Protein AF-W7QG62-F1 (afdb_monomer_lite)

Foldseek 3Di:
DDPLVVLLVLLLLQQLVCVVVVHDQDLVSSCVPRPDRRDSVSNVVSVVVCVVPVPVSNVVSCVVVCVVPDDDDDDDPCPVVVVVVVVVVVVVVVVVVVVVVVVVVVVVD

Secondary structure (DSSP, 8-state):
--HHHHHHHHHHHHHHHHHHTT----HHHHHHH-SS---HHHHHHHHHHHHH-HHHHHHHHHHHHHTT----PPPSS-HHHHHHHHHHHHHHHHHHHHHHHHHHHHH--

Sequence (109 aa):
MSNIEQAIQSALNTICELHQQNKNISVASVKNHNPLPLPLPAITRAITAFKENPQSYLDTWQENHQSDTVVEIPPVNNTNKALEQRVSQLEQQVAELQKVLAQLQNKAS

Radius of gyration: 19.35 Å; chains: 1; bounding box: 38×37×56 Å

Structure (mmCIF, N/CA/C/O backbone):
data_AF-W7QG62-F1
#
_entry.id   AF-W7QG62-F1
#
loop_
_atom_site.group_PDB
_atom_site.id
_atom_site.type_symbol
_atom_site.label_atom_id
_atom_site.label_alt_id
_atom_site.label_comp_id
_atom_site.label_asym_id
_atom_site.label_entity_id
_atom_site.label_seq_id
_atom_site.pdbx_PDB_ins_code
_atom_site.Cartn_x
_atom_site.Cartn_y
_atom_site.Cartn_z
_atom_site.occupancy
_atom_site.B_iso_or_equiv
_atom_site.auth_seq_id
_atom_site.auth_comp_id
_atom_site.auth_asym_id
_atom_site.auth_atom_id
_atom_site.pdbx_PDB_model_num
ATOM 1 N N . MET A 1 1 ? 21.115 3.393 0.325 1.00 51.38 1 MET A N 1
ATOM 2 C CA . MET A 1 1 ? 19.824 3.459 -0.391 1.00 51.38 1 MET A CA 1
ATOM 3 C C . MET A 1 1 ? 19.553 4.917 -0.710 1.00 51.38 1 MET A C 1
ATOM 5 O O . MET A 1 1 ? 19.711 5.740 0.185 1.00 51.38 1 MET A O 1
ATOM 9 N N . SER A 1 2 ? 19.250 5.265 -1.960 1.00 67.25 2 SER A N 1
ATOM 10 C CA . SER A 1 2 ? 18.992 6.663 -2.329 1.00 67.25 2 SER A CA 1
ATOM 11 C C . SER A 1 2 ? 17.672 7.142 -1.719 1.00 67.25 2 SER A C 1
ATOM 13 O O . SER A 1 2 ? 16.694 6.396 -1.727 1.00 67.25 2 SER A O 1
ATOM 15 N N . ASN A 1 3 ? 17.597 8.404 -1.277 1.00 72.38 3 ASN A N 1
ATOM 16 C CA . ASN A 1 3 ? 16.351 9.019 -0.777 1.00 72.38 3 AS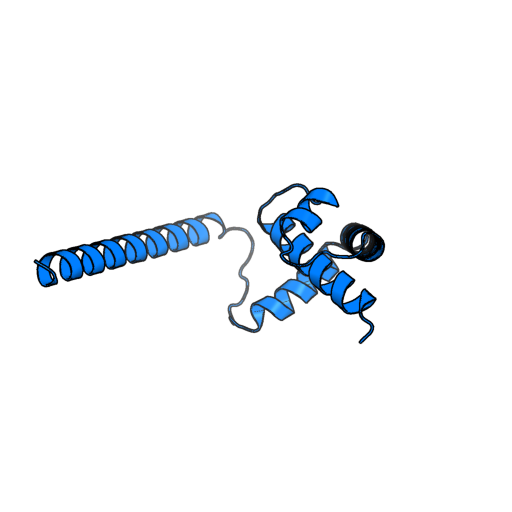N A CA 1
ATOM 17 C C . ASN A 1 3 ? 15.167 8.841 -1.751 1.00 72.38 3 ASN A C 1
ATOM 19 O O . ASN A 1 3 ? 14.018 8.698 -1.342 1.00 72.38 3 ASN A O 1
ATOM 23 N N . ILE A 1 4 ? 15.454 8.815 -3.057 1.00 76.00 4 ILE A N 1
ATOM 24 C CA . ILE A 1 4 ? 14.461 8.597 -4.114 1.00 76.00 4 ILE A CA 1
ATOM 25 C C . ILE A 1 4 ? 13.970 7.142 -4.155 1.00 76.00 4 ILE A C 1
ATOM 27 O O . ILE A 1 4 ? 12.783 6.921 -4.363 1.00 76.00 4 ILE A O 1
ATOM 31 N N . GLU A 1 5 ? 14.838 6.153 -3.940 1.00 76.81 5 GLU A N 1
ATOM 32 C CA . GLU A 1 5 ? 14.445 4.735 -3.919 1.00 76.81 5 GLU A CA 1
ATOM 33 C C . GLU A 1 5 ? 13.558 4.417 -2.717 1.00 76.81 5 GLU A C 1
ATOM 35 O O . GLU A 1 5 ? 12.539 3.749 -2.876 1.00 76.81 5 GLU A O 1
ATOM 40 N N . GLN A 1 6 ? 13.873 4.971 -1.543 1.00 77.56 6 GLN A N 1
ATOM 41 C CA . GLN A 1 6 ? 13.019 4.829 -0.359 1.00 77.56 6 GLN A CA 1
ATOM 42 C C . GLN A 1 6 ? 11.647 5.475 -0.576 1.00 77.56 6 GLN A C 1
ATOM 44 O O . GLN A 1 6 ? 10.622 4.909 -0.202 1.00 77.56 6 GLN A O 1
ATOM 49 N N . ALA A 1 7 ? 11.604 6.630 -1.244 1.00 79.44 7 ALA A N 1
ATOM 50 C CA . ALA A 1 7 ? 10.345 7.263 -1.617 1.00 79.44 7 ALA A CA 1
ATOM 51 C C . ALA A 1 7 ? 9.524 6.410 -2.603 1.00 79.44 7 ALA A C 1
ATOM 53 O O . ALA A 1 7 ? 8.300 6.362 -2.496 1.00 79.44 7 ALA A O 1
ATOM 54 N N . ILE A 1 8 ? 10.177 5.724 -3.546 1.00 81.38 8 ILE A N 1
ATOM 55 C CA . ILE A 1 8 ? 9.512 4.808 -4.484 1.00 81.38 8 ILE A CA 1
ATOM 56 C C . ILE A 1 8 ? 8.948 3.596 -3.734 1.00 81.38 8 ILE A C 1
ATOM 58 O O . ILE A 1 8 ? 7.807 3.218 -3.978 1.00 81.38 8 ILE A O 1
ATOM 62 N N . GLN A 1 9 ? 9.705 3.021 -2.800 1.00 79.81 9 GLN A N 1
ATOM 63 C CA . GLN A 1 9 ? 9.262 1.884 -1.986 1.00 79.81 9 GLN A CA 1
ATOM 64 C C . GLN A 1 9 ? 8.079 2.248 -1.084 1.00 79.81 9 GLN A C 1
ATOM 66 O O . GLN A 1 9 ? 7.085 1.525 -1.072 1.00 79.81 9 GLN A O 1
ATOM 71 N N . SER A 1 10 ? 8.127 3.397 -0.403 1.00 80.88 10 SER A N 1
ATOM 72 C CA . SER A 1 10 ? 6.984 3.890 0.376 1.00 80.88 10 SER A CA 1
ATOM 73 C C . SER A 1 10 ? 5.759 4.128 -0.504 1.00 80.88 10 SER A C 1
ATOM 75 O O . SER A 1 10 ? 4.663 3.710 -0.144 1.00 80.88 10 SER A O 1
ATOM 77 N N . ALA A 1 11 ? 5.934 4.727 -1.688 1.00 83.12 11 ALA A N 1
ATOM 78 C CA . ALA A 1 11 ? 4.834 4.913 -2.631 1.00 83.12 11 ALA A CA 1
ATOM 79 C C . ALA A 1 11 ? 4.241 3.572 -3.095 1.00 83.12 11 ALA A C 1
ATOM 81 O O . ALA A 1 11 ? 3.022 3.437 -3.136 1.00 83.12 11 ALA A O 1
ATOM 82 N N . LEU A 1 12 ? 5.076 2.575 -3.408 1.00 83.31 12 LEU A N 1
ATOM 83 C CA . LEU A 1 12 ? 4.636 1.227 -3.785 1.00 83.31 12 LEU A CA 1
ATOM 84 C C . LEU A 1 12 ? 3.859 0.540 -2.661 1.00 83.31 12 LEU A C 1
ATOM 86 O O . LEU A 1 12 ? 2.836 -0.084 -2.937 1.00 83.31 12 LEU A O 1
ATOM 90 N N . ASN A 1 13 ? 4.298 0.699 -1.411 1.00 82.19 13 ASN A N 1
ATOM 91 C CA . ASN A 1 13 ? 3.598 0.155 -0.253 1.00 82.19 13 ASN A CA 1
ATOM 92 C C . ASN A 1 13 ? 2.171 0.723 -0.155 1.00 82.19 13 ASN A C 1
ATOM 94 O O . ASN A 1 13 ? 1.192 -0.021 -0.145 1.00 82.19 13 ASN A O 1
ATOM 98 N N . THR A 1 14 ? 2.040 2.051 -0.229 1.00 81.75 14 THR A N 1
ATOM 99 C CA . THR A 1 14 ? 0.735 2.724 -0.237 1.00 81.75 14 THR A CA 1
ATOM 100 C C . THR A 1 14 ? -0.131 2.313 -1.431 1.00 81.75 14 THR A C 1
ATOM 102 O O . THR A 1 14 ? -1.343 2.180 -1.299 1.00 81.75 14 THR A O 1
ATOM 105 N N . ILE A 1 15 ? 0.463 2.105 -2.609 1.00 83.62 15 ILE A N 1
ATOM 106 C CA . ILE A 1 15 ? -0.265 1.654 -3.805 1.00 83.62 15 ILE A CA 1
ATOM 107 C C . ILE A 1 15 ? -0.849 0.254 -3.596 1.00 83.62 15 ILE A C 1
ATOM 109 O O . ILE A 1 15 ? -2.014 0.036 -3.930 1.00 83.62 15 ILE A O 1
ATOM 113 N N . CYS A 1 16 ? -0.075 -0.671 -3.024 1.00 80.00 16 CYS A N 1
ATOM 114 C CA . CYS A 1 16 ? -0.543 -2.024 -2.726 1.00 80.00 16 CYS A CA 1
ATOM 115 C C . CYS A 1 16 ? -1.681 -2.003 -1.697 1.00 80.00 16 CYS A C 1
ATOM 117 O O . CYS A 1 16 ? -2.695 -2.675 -1.889 1.00 80.00 16 CYS A O 1
ATOM 119 N N . GLU A 1 17 ? -1.576 -1.165 -0.665 1.00 80.50 17 GLU A N 1
ATOM 120 C CA . GLU A 1 17 ? -2.634 -0.986 0.333 1.00 80.50 17 GLU A CA 1
ATOM 121 C C . GLU A 1 17 ? -3.924 -0.416 -0.289 1.00 80.50 17 GLU A C 1
ATOM 123 O O . GLU A 1 17 ? -5.019 -0.944 -0.081 1.00 80.50 17 GLU A O 1
ATOM 128 N N . LEU A 1 18 ? -3.807 0.614 -1.136 1.00 81.75 18 LEU A N 1
ATOM 129 C CA . LEU A 1 18 ? -4.941 1.181 -1.875 1.00 81.75 18 LEU A CA 1
ATOM 130 C C . LEU A 1 18 ? -5.578 0.154 -2.823 1.00 81.75 18 LEU A C 1
ATOM 132 O O . LEU A 1 18 ? -6.803 0.133 -2.962 1.00 81.75 18 LEU A O 1
ATOM 136 N N . HIS A 1 19 ? -4.767 -0.710 -3.438 1.00 81.00 19 HIS A N 1
ATOM 137 C CA . HIS A 1 19 ? -5.237 -1.795 -4.295 1.00 81.00 19 HIS A CA 1
ATOM 138 C C . HIS A 1 19 ? -6.057 -2.826 -3.508 1.00 81.00 19 HIS A C 1
ATOM 140 O O . HIS A 1 19 ? -7.149 -3.196 -3.941 1.00 81.00 19 HIS A O 1
ATOM 146 N N . GLN A 1 20 ? -5.586 -3.247 -2.326 1.00 75.50 20 GLN A N 1
ATOM 147 C CA . GLN A 1 20 ? -6.335 -4.159 -1.450 1.00 75.50 20 GLN A CA 1
ATOM 148 C C . GLN A 1 20 ? -7.670 -3.565 -0.994 1.00 75.50 20 GLN A C 1
ATOM 150 O O . GLN A 1 20 ? -8.673 -4.271 -0.919 1.00 75.50 20 GLN A O 1
ATOM 155 N N . GLN A 1 21 ? -7.706 -2.256 -0.749 1.00 75.12 21 GLN A N 1
ATOM 156 C CA . GLN A 1 21 ? -8.923 -1.535 -0.373 1.00 75.12 21 GLN A CA 1
ATOM 157 C C . GLN A 1 21 ? -9.872 -1.269 -1.558 1.00 75.12 21 GLN A C 1
ATOM 159 O O . GLN A 1 21 ? -10.881 -0.586 -1.381 1.00 75.12 21 GLN A O 1
ATOM 164 N N . ASN A 1 22 ? -9.563 -1.768 -2.764 1.00 71.88 22 ASN A N 1
ATOM 165 C CA . ASN A 1 22 ? -10.315 -1.511 -3.998 1.00 71.88 22 ASN A CA 1
ATOM 166 C C . ASN A 1 22 ? -10.474 -0.004 -4.311 1.00 71.88 22 ASN A C 1
ATOM 168 O O . ASN A 1 22 ? -11.443 0.428 -4.938 1.00 71.88 22 ASN A O 1
ATOM 172 N N . LYS A 1 23 ? -9.522 0.823 -3.858 1.00 75.19 23 LYS A N 1
ATOM 173 C CA . LYS A 1 23 ? -9.519 2.276 -4.067 1.00 75.19 23 LYS A CA 1
ATOM 174 C C . LYS A 1 23 ? -8.753 2.643 -5.334 1.00 75.19 23 LYS A C 1
ATOM 176 O O . LYS A 1 23 ? -7.827 1.959 -5.761 1.00 75.19 23 LYS A O 1
ATOM 181 N N . ASN A 1 24 ? -9.118 3.778 -5.931 1.00 78.56 24 ASN A N 1
ATOM 182 C CA . ASN A 1 24 ? -8.455 4.269 -7.134 1.00 78.56 24 ASN A CA 1
ATOM 183 C C . ASN A 1 24 ? -6.995 4.674 -6.844 1.00 78.56 24 ASN A C 1
ATOM 185 O O . ASN A 1 24 ? -6.732 5.588 -6.051 1.00 78.56 24 ASN A O 1
ATOM 189 N N . ILE A 1 25 ? -6.056 4.011 -7.523 1.00 81.81 25 ILE A N 1
ATOM 190 C CA . ILE A 1 25 ? -4.626 4.315 -7.450 1.00 81.81 25 ILE A CA 1
ATOM 191 C C . ILE A 1 25 ? -4.343 5.526 -8.339 1.00 81.81 25 ILE A C 1
ATOM 193 O O . ILE A 1 25 ? -4.245 5.426 -9.561 1.00 81.81 25 ILE A O 1
ATOM 197 N N . SER A 1 26 ? -4.188 6.680 -7.700 1.00 80.38 26 SER A N 1
ATOM 198 C CA . SER A 1 26 ? -3.833 7.944 -8.339 1.00 80.38 26 SER A CA 1
ATOM 199 C C . SER A 1 26 ? -2.725 8.639 -7.552 1.00 80.38 26 SER A C 1
ATOM 201 O O . SER A 1 26 ? -2.608 8.458 -6.340 1.00 80.38 26 SER A O 1
ATOM 203 N N . VAL A 1 27 ? -1.952 9.503 -8.219 1.00 81.94 27 VAL A N 1
ATOM 204 C CA . VAL A 1 27 ? -0.916 10.351 -7.589 1.00 81.94 27 VAL A CA 1
ATOM 205 C C . VAL A 1 27 ? -1.451 11.099 -6.364 1.00 81.94 27 VAL A C 1
ATOM 207 O O . VAL A 1 27 ? -0.774 11.182 -5.343 1.00 81.94 27 VAL A O 1
ATOM 210 N N . ALA A 1 28 ? -2.685 11.608 -6.445 1.00 79.25 28 ALA A N 1
ATOM 211 C CA . ALA A 1 28 ? -3.351 12.283 -5.335 1.00 79.25 28 ALA A CA 1
ATOM 212 C C . ALA A 1 28 ? -3.680 11.330 -4.173 1.00 79.25 28 ALA A C 1
ATOM 214 O O . ALA A 1 28 ? -3.445 11.690 -3.023 1.00 79.25 28 ALA A O 1
ATOM 215 N N . SER A 1 29 ? -4.171 10.121 -4.468 1.00 78.88 29 SER A N 1
ATOM 216 C CA . SER A 1 29 ? -4.502 9.105 -3.462 1.00 78.88 29 SER A CA 1
ATOM 217 C C . SER A 1 29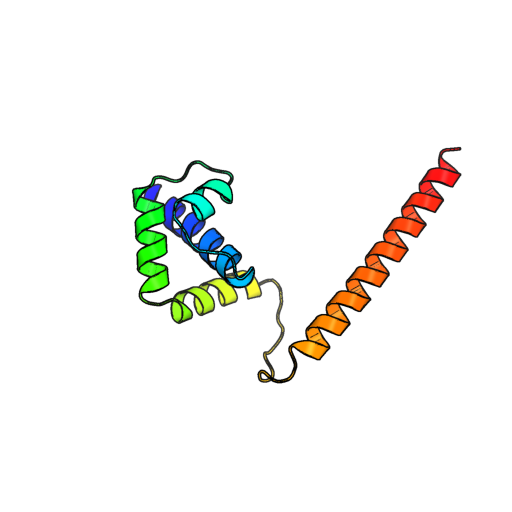 ? -3.264 8.673 -2.680 1.00 78.88 29 SER A C 1
ATOM 219 O O . SER A 1 29 ? -3.289 8.681 -1.454 1.00 78.88 29 SER A O 1
ATOM 221 N N . VAL A 1 30 ? -2.162 8.379 -3.379 1.00 80.75 30 VAL A N 1
ATOM 222 C CA . VAL A 1 30 ? -0.886 7.991 -2.755 1.00 80.75 30 VAL A CA 1
ATOM 223 C C . VAL A 1 30 ? -0.336 9.132 -1.899 1.00 80.75 30 VAL A C 1
ATOM 225 O O . VAL A 1 30 ? 0.091 8.910 -0.772 1.00 80.75 30 VAL A O 1
ATOM 228 N N . LYS A 1 31 ? -0.413 10.375 -2.389 1.00 80.25 31 LYS A N 1
ATOM 229 C CA . LYS A 1 31 ? 0.025 11.557 -1.635 1.00 80.25 31 LYS A CA 1
ATOM 230 C C . LYS A 1 31 ? -0.815 11.808 -0.376 1.00 80.25 31 LYS A C 1
ATOM 232 O O . LYS A 1 31 ? -0.260 12.235 0.624 1.00 80.25 31 LYS A O 1
ATOM 237 N N . ASN A 1 32 ? -2.127 11.569 -0.426 1.00 77.56 32 ASN A N 1
ATOM 238 C CA . ASN A 1 32 ? -3.023 11.772 0.719 1.00 77.56 32 ASN A CA 1
ATOM 239 C C . ASN A 1 32 ? -2.944 10.652 1.762 1.00 77.56 32 ASN A C 1
ATOM 241 O O . ASN A 1 32 ? -3.212 10.913 2.929 1.00 77.56 32 ASN A O 1
ATOM 245 N N . HIS A 1 33 ? -2.636 9.416 1.357 1.00 72.50 33 HIS A N 1
ATOM 246 C CA . HIS A 1 33 ? -2.470 8.300 2.295 1.00 72.50 33 HIS A CA 1
ATOM 247 C C . HIS A 1 33 ? -1.088 8.268 2.943 1.00 72.50 33 HIS A C 1
ATOM 249 O O . HIS A 1 33 ? -0.939 7.692 4.016 1.00 72.50 33 HIS A O 1
ATOM 255 N N . ASN A 1 34 ? -0.074 8.862 2.311 1.00 71.12 34 ASN A N 1
ATOM 256 C CA . ASN A 1 34 ? 1.274 8.789 2.841 1.00 71.12 34 ASN A CA 1
ATOM 257 C C . ASN A 1 34 ? 1.544 9.924 3.851 1.00 71.12 34 ASN A C 1
ATOM 259 O O . ASN A 1 34 ? 1.398 11.095 3.497 1.00 71.12 34 ASN A O 1
ATOM 263 N N . PRO A 1 35 ? 1.991 9.617 5.083 1.00 66.25 35 PRO A N 1
ATOM 264 C CA . PRO A 1 35 ? 2.233 10.628 6.115 1.00 66.25 35 PRO A CA 1
ATOM 265 C C . PRO A 1 35 ? 3.431 11.540 5.812 1.00 66.25 35 PRO A C 1
ATOM 267 O O . PRO A 1 35 ? 3.548 12.612 6.402 1.00 66.25 35 PRO A O 1
ATOM 270 N N . LEU A 1 36 ? 4.318 11.144 4.888 1.00 67.38 36 LEU A N 1
ATOM 271 C CA . LEU A 1 36 ? 5.450 11.958 4.448 1.00 67.38 36 LEU A CA 1
ATOM 272 C C . LEU A 1 36 ? 5.226 12.529 3.041 1.00 67.38 36 LEU A C 1
ATOM 274 O O . LEU A 1 36 ? 4.765 11.797 2.155 1.00 67.38 36 LEU A O 1
ATOM 278 N N . PRO A 1 37 ? 5.629 13.793 2.796 1.00 72.25 37 PRO A N 1
ATOM 279 C CA . PRO A 1 37 ? 5.586 14.395 1.471 1.00 72.25 37 PRO A CA 1
ATOM 280 C C . PRO A 1 37 ? 6.558 13.665 0.539 1.00 72.25 37 PRO A C 1
ATOM 282 O O . PRO A 1 37 ? 7.771 13.868 0.573 1.00 72.25 37 PRO A O 1
ATOM 285 N N . LEU A 1 38 ? 6.007 12.789 -0.299 1.00 77.88 38 LEU A N 1
ATOM 286 C CA . LEU A 1 38 ? 6.772 12.052 -1.294 1.00 77.88 38 LEU A CA 1
ATOM 287 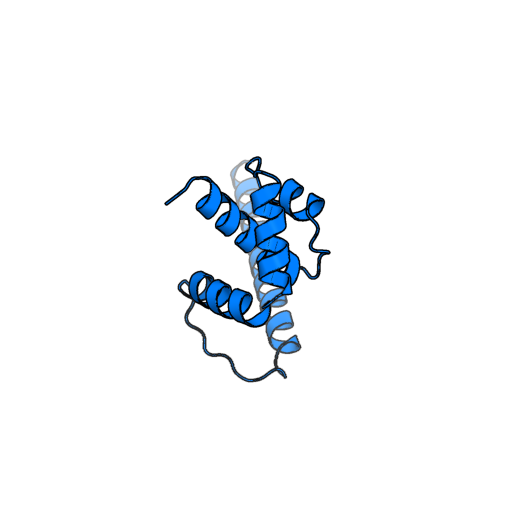C C . LEU A 1 38 ? 7.021 12.923 -2.535 1.00 77.88 38 LEU A C 1
ATOM 289 O O . LEU A 1 38 ? 6.107 13.615 -3.000 1.00 77.88 38 LEU A O 1
ATOM 293 N N . PRO A 1 39 ? 8.223 12.861 -3.131 1.00 82.00 39 PRO A N 1
ATOM 294 C CA . PRO A 1 39 ? 8.500 13.535 -4.389 1.00 82.00 39 PRO A CA 1
ATOM 295 C C . PRO A 1 39 ? 7.622 12.958 -5.512 1.00 82.00 39 PRO A C 1
ATOM 297 O O . PRO A 1 39 ? 7.571 11.746 -5.727 1.00 82.00 39 PRO A O 1
ATOM 300 N N . LEU A 1 40 ? 6.964 13.836 -6.277 1.00 82.44 40 LEU A N 1
ATOM 301 C CA . LEU A 1 40 ? 6.106 13.465 -7.416 1.00 82.44 40 LEU A CA 1
ATOM 302 C C . LEU A 1 40 ? 6.773 12.504 -8.423 1.00 82.44 40 LEU A C 1
ATOM 304 O O . LEU A 1 40 ? 6.095 11.574 -8.874 1.00 82.44 40 LEU A O 1
ATOM 308 N N . PRO A 1 41 ? 8.076 12.651 -8.755 1.00 83.81 41 PRO A N 1
ATOM 309 C CA . PRO A 1 41 ? 8.771 11.688 -9.606 1.00 83.81 41 PRO A CA 1
ATOM 310 C C . PRO A 1 41 ? 8.777 10.265 -9.035 1.00 83.81 41 PRO A C 1
ATOM 312 O O . PRO A 1 41 ? 8.648 9.310 -9.795 1.00 83.81 41 PRO A O 1
ATOM 315 N N . ALA A 1 42 ? 8.884 10.108 -7.711 1.00 83.50 42 ALA A N 1
ATOM 316 C CA . ALA A 1 42 ? 8.873 8.797 -7.068 1.00 83.50 42 ALA A CA 1
ATOM 317 C C . ALA A 1 42 ? 7.485 8.154 -7.125 1.00 83.50 42 ALA A C 1
ATOM 319 O O . ALA A 1 42 ? 7.375 6.993 -7.507 1.00 83.50 42 ALA A O 1
ATOM 320 N N . ILE A 1 43 ? 6.425 8.919 -6.833 1.00 83.56 43 ILE A N 1
ATOM 321 C CA . ILE A 1 43 ? 5.044 8.419 -6.913 1.00 83.56 43 ILE A CA 1
ATOM 322 C C . ILE A 1 43 ? 4.711 8.004 -8.349 1.00 83.56 43 ILE A C 1
ATOM 324 O O . ILE A 1 43 ? 4.163 6.932 -8.577 1.00 83.56 43 ILE A O 1
ATOM 328 N N . THR A 1 44 ? 5.073 8.833 -9.329 1.00 84.69 44 THR A N 1
ATOM 329 C CA . THR A 1 44 ? 4.791 8.549 -10.742 1.00 84.69 44 THR A CA 1
ATOM 330 C C . THR A 1 44 ? 5.520 7.288 -11.200 1.00 84.69 44 THR A C 1
ATOM 332 O O . THR A 1 44 ? 4.904 6.426 -11.819 1.00 84.69 44 THR A O 1
ATOM 335 N N . ARG A 1 45 ? 6.804 7.127 -10.841 1.00 83.31 45 ARG A N 1
ATOM 336 C CA . ARG A 1 45 ? 7.560 5.902 -11.146 1.00 83.31 45 ARG A CA 1
ATOM 337 C C . ARG A 1 45 ? 6.970 4.675 -10.458 1.00 83.31 45 ARG A C 1
ATOM 339 O O . ARG A 1 45 ? 6.867 3.642 -11.104 1.00 83.31 45 ARG A O 1
ATOM 346 N N . ALA A 1 46 ? 6.555 4.792 -9.199 1.00 83.25 46 ALA A N 1
ATOM 347 C CA . ALA A 1 46 ? 5.920 3.704 -8.462 1.00 83.25 46 ALA A CA 1
ATOM 348 C C . ALA A 1 46 ? 4.596 3.266 -9.109 1.00 83.25 46 ALA A C 1
ATOM 350 O O . ALA A 1 46 ? 4.373 2.076 -9.298 1.00 83.25 46 ALA A O 1
ATOM 351 N N . ILE A 1 47 ? 3.745 4.216 -9.512 1.00 84.38 47 ILE A N 1
ATOM 352 C CA . ILE A 1 47 ? 2.476 3.916 -10.191 1.00 84.38 47 ILE A CA 1
ATOM 353 C C . ILE A 1 47 ? 2.726 3.259 -11.549 1.00 84.38 47 ILE A C 1
ATOM 355 O O . ILE A 1 47 ? 2.059 2.282 -11.873 1.00 84.38 47 ILE A O 1
ATOM 359 N N . THR A 1 48 ? 3.669 3.770 -12.344 1.00 84.38 48 THR A N 1
ATOM 360 C CA . THR A 1 48 ? 4.001 3.167 -13.642 1.00 84.38 48 THR A CA 1
ATOM 361 C C . THR A 1 48 ? 4.542 1.752 -13.462 1.00 84.38 48 THR A C 1
ATOM 363 O O . THR A 1 48 ? 3.992 0.835 -14.060 1.00 84.38 48 THR A O 1
ATOM 366 N N . ALA A 1 49 ? 5.507 1.553 -12.559 1.00 81.94 49 ALA A N 1
ATOM 367 C CA . ALA A 1 49 ? 6.080 0.238 -12.275 1.00 81.94 49 ALA A CA 1
ATOM 368 C C . ALA A 1 49 ? 5.022 -0.764 -11.781 1.00 81.94 49 ALA A C 1
ATOM 370 O O . ALA A 1 49 ? 4.990 -1.912 -12.224 1.00 81.94 49 ALA A O 1
ATOM 371 N N . PHE A 1 50 ? 4.103 -0.315 -10.919 1.00 81.50 50 PHE A N 1
ATOM 372 C CA . PHE A 1 50 ? 2.983 -1.132 -10.459 1.00 81.50 50 PHE A CA 1
ATOM 373 C C . PHE A 1 50 ? 2.013 -1.480 -11.596 1.00 81.50 50 PHE A C 1
ATOM 375 O O . PHE A 1 50 ? 1.547 -2.609 -11.677 1.00 81.50 50 PHE A O 1
ATOM 382 N N . LYS A 1 51 ? 1.713 -0.540 -12.499 1.00 80.25 51 LYS A N 1
ATOM 383 C CA . LYS A 1 51 ? 0.842 -0.793 -13.659 1.00 80.25 51 LYS A CA 1
ATOM 384 C C . LYS A 1 51 ? 1.486 -1.707 -14.702 1.00 80.25 51 LYS A C 1
ATOM 386 O O . LYS A 1 51 ? 0.755 -2.403 -15.397 1.00 80.25 51 LYS A O 1
ATOM 391 N N . GLU A 1 52 ? 2.811 -1.692 -14.826 1.00 80.00 52 GLU A N 1
ATOM 392 C CA . GLU A 1 52 ? 3.550 -2.563 -15.744 1.00 80.00 52 GLU A CA 1
ATOM 393 C C . GLU A 1 52 ? 3.525 -4.025 -15.284 1.00 80.00 52 GLU A C 1
ATOM 395 O O . GLU A 1 52 ? 3.321 -4.907 -16.111 1.00 80.00 52 GLU A O 1
ATOM 400 N N . ASN A 1 53 ? 3.685 -4.291 -13.981 1.00 78.50 53 ASN A N 1
ATOM 401 C CA . ASN A 1 53 ? 3.708 -5.654 -13.436 1.00 78.50 53 ASN A CA 1
ATOM 402 C C . ASN A 1 53 ? 3.007 -5.755 -12.066 1.00 78.50 53 ASN A C 1
ATOM 404 O O . ASN A 1 53 ? 3.665 -6.011 -11.052 1.00 78.50 53 ASN A O 1
ATOM 408 N N . PRO A 1 54 ? 1.672 -5.604 -12.004 1.00 72.19 54 PRO A N 1
ATOM 409 C CA . PRO A 1 54 ? 0.951 -5.534 -10.733 1.00 72.19 54 PRO A CA 1
ATOM 410 C C . PRO A 1 54 ? 1.066 -6.829 -9.928 1.00 72.19 54 PRO A C 1
ATOM 412 O O . PRO A 1 54 ? 1.259 -6.780 -8.718 1.00 72.19 54 PRO A O 1
ATOM 415 N N . GLN A 1 55 ? 1.014 -7.992 -10.587 1.00 69.81 55 GLN A N 1
ATOM 416 C CA . GLN A 1 55 ? 1.122 -9.284 -9.902 1.00 69.81 55 GLN A CA 1
ATOM 417 C C . GLN A 1 55 ? 2.493 -9.503 -9.266 1.00 69.81 55 GLN A C 1
ATOM 419 O O . GLN A 1 55 ? 2.551 -9.971 -8.139 1.00 69.81 55 GLN A O 1
ATOM 424 N N . SER A 1 56 ? 3.580 -9.131 -9.948 1.00 74.62 56 SER A N 1
ATOM 425 C CA . SER A 1 56 ? 4.930 -9.336 -9.413 1.00 74.62 56 SER A CA 1
ATOM 426 C C . SER A 1 56 ? 5.179 -8.469 -8.179 1.00 74.62 56 SER A C 1
ATOM 428 O O . SER A 1 56 ? 5.783 -8.929 -7.216 1.00 74.62 56 SER A O 1
ATOM 430 N N . TYR A 1 57 ? 4.679 -7.228 -8.184 1.00 69.50 57 TYR A N 1
ATOM 431 C CA . TYR A 1 57 ? 4.777 -6.347 -7.022 1.00 69.50 57 TYR A CA 1
ATOM 432 C C . TYR A 1 57 ? 3.884 -6.798 -5.875 1.00 69.50 57 TYR A C 1
ATOM 434 O O . TYR A 1 57 ? 4.324 -6.743 -4.732 1.00 69.50 57 TYR A O 1
ATOM 442 N N . LEU A 1 58 ? 2.661 -7.251 -6.163 1.00 69.50 58 LEU A N 1
ATOM 443 C CA . LEU A 1 58 ? 1.778 -7.805 -5.142 1.00 69.50 58 LEU A C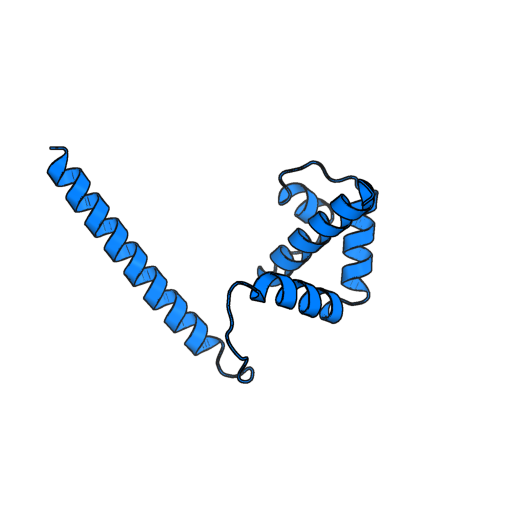A 1
ATOM 444 C C . LEU A 1 58 ? 2.387 -9.054 -4.509 1.00 69.50 58 LEU A C 1
ATOM 446 O O . LEU A 1 58 ? 2.359 -9.142 -3.295 1.00 69.50 58 LEU A O 1
ATOM 450 N N . ASP A 1 59 ? 2.991 -9.952 -5.285 1.00 68.75 59 ASP A N 1
ATOM 451 C CA . ASP A 1 59 ? 3.641 -11.166 -4.781 1.00 68.75 59 ASP A CA 1
ATOM 452 C C . ASP A 1 59 ? 4.812 -10.836 -3.837 1.00 68.75 59 ASP A C 1
ATOM 454 O O . ASP A 1 59 ? 4.813 -11.246 -2.681 1.00 68.75 59 ASP A O 1
ATOM 458 N N . THR A 1 60 ? 5.734 -9.957 -4.252 1.00 68.12 60 THR A N 1
ATOM 459 C CA . THR A 1 60 ? 6.867 -9.522 -3.408 1.00 68.12 60 THR A CA 1
ATOM 460 C C . THR A 1 60 ? 6.427 -8.713 -2.182 1.00 68.12 60 THR A C 1
ATOM 462 O O . THR A 1 60 ? 7.010 -8.828 -1.099 1.00 68.12 60 THR A O 1
ATOM 465 N N . TRP A 1 61 ? 5.408 -7.865 -2.338 1.00 68.75 61 TRP A N 1
ATOM 466 C CA . TRP A 1 61 ? 4.846 -7.073 -1.246 1.00 68.75 61 TRP A CA 1
ATOM 467 C C . TRP A 1 61 ? 4.126 -7.964 -0.237 1.00 68.75 61 TRP A C 1
ATOM 469 O O . TRP A 1 61 ? 4.292 -7.774 0.968 1.00 68.75 61 TRP A O 1
ATOM 479 N N . GLN A 1 62 ? 3.374 -8.949 -0.730 1.00 63.91 62 GLN A N 1
ATOM 480 C CA . GLN A 1 62 ? 2.678 -9.935 0.075 1.00 63.91 62 GLN A CA 1
ATOM 481 C C . GLN A 1 62 ? 3.685 -10.841 0.780 1.00 63.91 62 GLN A C 1
ATOM 483 O O . GLN A 1 62 ? 3.507 -11.067 1.961 1.00 63.91 62 GLN A O 1
ATOM 488 N N . GLU A 1 63 ? 4.790 -11.246 0.155 1.00 58.81 63 GLU A N 1
ATOM 489 C CA . GLU A 1 63 ? 5.865 -12.012 0.806 1.00 58.81 63 GLU A CA 1
ATOM 490 C C . GLU A 1 63 ? 6.522 -11.224 1.961 1.00 58.81 63 GLU A C 1
ATOM 492 O O . GLU A 1 63 ? 6.716 -11.745 3.064 1.00 58.81 63 GLU A O 1
ATOM 497 N N . ASN A 1 64 ? 6.769 -9.923 1.764 1.00 57.72 64 ASN A N 1
ATOM 498 C CA . ASN A 1 64 ? 7.315 -9.045 2.808 1.00 57.72 64 ASN A CA 1
ATOM 499 C C . ASN A 1 64 ? 6.306 -8.731 3.929 1.00 57.72 64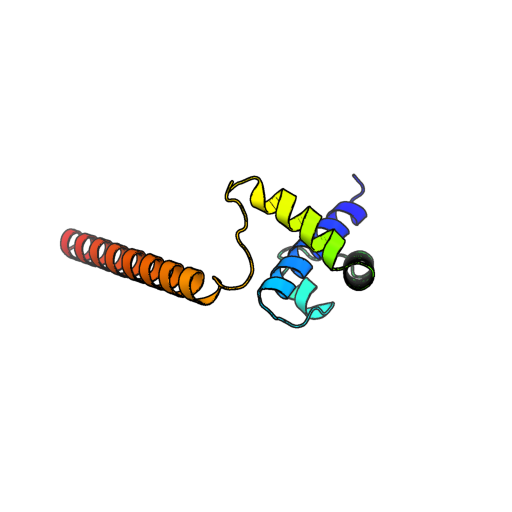 ASN A C 1
ATOM 501 O O . ASN A 1 64 ? 6.715 -8.568 5.075 1.00 57.72 64 ASN A O 1
ATOM 505 N N . HIS A 1 65 ? 5.003 -8.675 3.632 1.00 55.94 65 HIS A N 1
ATOM 506 C CA . HIS A 1 65 ? 3.944 -8.463 4.633 1.00 55.94 65 HIS A CA 1
ATOM 507 C C . HIS A 1 65 ? 3.404 -9.772 5.246 1.00 55.94 65 HIS A C 1
ATOM 509 O O . HIS A 1 65 ? 2.794 -9.735 6.310 1.00 55.94 65 HIS A O 1
ATOM 515 N N . GLN A 1 66 ? 3.640 -10.933 4.625 1.00 45.06 66 GLN A N 1
ATOM 516 C CA . GLN A 1 66 ? 3.323 -12.272 5.147 1.00 45.06 66 GLN A CA 1
ATOM 517 C C . GLN A 1 66 ? 4.435 -12.838 6.026 1.00 45.06 66 GLN A C 1
ATOM 519 O O . GLN A 1 66 ? 4.219 -13.843 6.700 1.00 45.06 66 GLN A O 1
ATOM 524 N N . SER A 1 67 ? 5.597 -12.191 6.084 1.00 40.12 67 SER A N 1
ATOM 525 C CA . SER A 1 67 ? 6.678 -12.612 6.979 1.00 40.12 67 SER A CA 1
ATOM 526 C C . SER A 1 67 ? 6.336 -12.430 8.472 1.00 40.12 67 SER A C 1
ATOM 528 O O . SER A 1 67 ? 7.084 -12.912 9.316 1.00 40.12 67 SER A O 1
ATOM 530 N N . ASP A 1 68 ? 5.185 -11.825 8.803 1.00 44.66 68 ASP A N 1
ATOM 531 C CA . ASP A 1 68 ? 4.620 -11.817 10.163 1.00 44.66 68 ASP A CA 1
ATOM 532 C C . ASP A 1 68 ? 3.467 -12.824 10.361 1.00 44.66 68 ASP A C 1
ATOM 534 O O . ASP A 1 68 ? 2.957 -12.991 11.465 1.00 44.66 68 ASP A O 1
ATOM 538 N N . THR A 1 69 ? 3.015 -13.548 9.329 1.00 39.84 69 THR A N 1
ATOM 539 C CA . THR A 1 69 ? 1.987 -14.588 9.504 1.00 39.84 69 THR A CA 1
ATOM 540 C C . THR A 1 69 ? 2.093 -15.679 8.440 1.00 39.84 69 THR A C 1
ATOM 542 O O . THR A 1 69 ? 1.552 -15.584 7.338 1.00 39.84 69 THR A O 1
ATOM 545 N N . VAL A 1 70 ? 2.741 -16.774 8.828 1.00 49.16 70 VAL A N 1
ATOM 546 C CA . VAL A 1 70 ? 2.626 -18.090 8.194 1.00 49.16 70 VAL A CA 1
ATOM 547 C C . VAL A 1 70 ? 1.153 -18.507 8.171 1.00 49.16 70 VAL A C 1
ATOM 549 O O . VAL A 1 70 ? 0.662 -18.947 9.202 1.00 49.16 70 VAL A O 1
ATOM 552 N N . VAL A 1 71 ? 0.460 -18.424 7.029 1.00 47.81 71 VAL A N 1
ATOM 553 C CA . VAL A 1 71 ? -0.626 -19.365 6.689 1.00 47.81 71 VAL A CA 1
ATOM 554 C C . VAL A 1 71 ? -0.721 -19.539 5.169 1.00 47.81 71 VAL A C 1
ATOM 556 O O . VAL A 1 71 ? -1.003 -18.611 4.415 1.00 47.81 71 VAL A O 1
ATOM 559 N N . GLU A 1 72 ? -0.477 -20.781 4.774 1.00 44.16 72 GLU A N 1
ATOM 560 C CA . GLU A 1 72 ? -0.801 -21.470 3.528 1.00 44.16 72 GLU A CA 1
ATOM 561 C C . GLU A 1 72 ? -2.114 -21.011 2.854 1.00 44.16 72 GLU A C 1
ATOM 563 O O . GLU A 1 72 ? -3.147 -20.842 3.499 1.00 44.16 72 GLU A O 1
ATOM 568 N N . ILE A 1 73 ? -2.079 -20.835 1.531 1.00 49.28 73 ILE A N 1
ATOM 569 C CA . ILE A 1 73 ? -3.237 -20.509 0.687 1.00 49.28 73 ILE A CA 1
ATOM 570 C C . ILE A 1 73 ? -3.935 -21.815 0.269 1.00 49.28 73 ILE A C 1
ATOM 572 O O . ILE A 1 73 ? -3.331 -22.582 -0.484 1.00 49.28 73 ILE A O 1
ATOM 576 N N . PRO A 1 74 ? -5.210 -22.070 0.622 1.00 40.72 74 PRO A N 1
ATOM 577 C CA . PRO A 1 74 ? -6.062 -22.939 -0.172 1.00 40.72 74 PRO A CA 1
ATOM 578 C C . PRO A 1 74 ? -6.930 -22.107 -1.140 1.00 40.72 74 PRO A C 1
ATOM 580 O O . PRO A 1 74 ? -7.206 -20.927 -0.905 1.00 40.72 74 PRO A O 1
ATOM 583 N N . PRO A 1 75 ? -7.361 -22.707 -2.261 1.00 41.91 75 PRO A N 1
ATOM 584 C CA . PRO A 1 75 ? -7.861 -22.003 -3.439 1.00 41.91 75 PRO A CA 1
ATOM 585 C C . PRO A 1 75 ? -9.166 -21.227 -3.194 1.00 41.91 75 PRO A C 1
ATOM 587 O O . PRO A 1 75 ? -10.078 -21.729 -2.540 1.00 41.91 75 PRO A O 1
ATOM 590 N N . VAL A 1 76 ? -9.203 -20.018 -3.775 1.00 45.81 76 VAL A N 1
ATOM 591 C CA . VAL A 1 76 ? -10.257 -19.069 -4.240 1.00 45.81 76 VAL A CA 1
ATOM 592 C C . VAL A 1 76 ? -11.768 -19.276 -3.959 1.00 45.81 76 VAL A C 1
ATOM 594 O O . VAL A 1 76 ? -12.540 -18.353 -4.190 1.00 45.81 76 VAL A O 1
ATOM 597 N N . ASN A 1 77 ? -12.231 -20.382 -3.378 1.00 39.75 77 ASN A N 1
ATOM 598 C CA . ASN A 1 77 ? -13.635 -20.594 -2.988 1.00 39.75 77 ASN A CA 1
ATOM 599 C C . ASN A 1 77 ? -13.942 -20.301 -1.502 1.00 39.75 77 ASN A C 1
ATOM 601 O O . ASN A 1 77 ? -15.083 -20.463 -1.074 1.00 39.75 77 ASN A O 1
ATOM 605 N N . ASN A 1 78 ? -12.957 -19.864 -0.703 1.00 41.66 78 ASN A N 1
ATOM 606 C CA . ASN A 1 78 ? -13.096 -19.638 0.749 1.00 41.66 78 ASN A CA 1
ATOM 607 C C . ASN A 1 78 ? -13.189 -18.159 1.176 1.00 41.66 78 ASN A C 1
ATOM 609 O O . ASN A 1 78 ? -13.144 -17.865 2.368 1.00 41.66 78 ASN A O 1
ATOM 613 N N . THR A 1 79 ? -13.350 -17.211 0.249 1.00 50.91 79 THR A N 1
ATOM 614 C CA . THR A 1 79 ? -13.374 -15.774 0.589 1.00 50.91 79 THR A CA 1
ATOM 615 C C . THR A 1 79 ? -14.571 -15.390 1.469 1.00 50.91 79 THR A C 1
ATOM 617 O O . THR A 1 79 ? -14.423 -14.552 2.353 1.00 50.91 79 THR A O 1
ATOM 620 N N . ASN A 1 80 ? -15.729 -16.045 1.306 1.00 48.03 80 ASN A N 1
ATOM 621 C CA . ASN A 1 80 ? -16.908 -15.780 2.146 1.00 48.03 80 ASN A CA 1
ATOM 622 C C . ASN A 1 80 ? -16.751 -16.319 3.573 1.00 48.03 80 ASN A C 1
ATOM 624 O O . ASN A 1 80 ? -16.965 -15.576 4.525 1.00 48.03 80 ASN A O 1
ATOM 628 N N . LYS A 1 81 ? -16.271 -17.561 3.737 1.00 49.75 81 LYS A N 1
ATOM 629 C CA . LYS A 1 81 ? -16.027 -18.133 5.072 1.00 49.75 81 LYS A CA 1
ATOM 630 C C . LYS A 1 81 ? -14.947 -17.372 5.840 1.00 49.75 81 LYS A C 1
ATOM 632 O O . LYS A 1 81 ? -15.101 -17.139 7.033 1.00 49.75 81 LYS A O 1
ATOM 637 N N . ALA A 1 82 ? -13.884 -16.941 5.159 1.00 57.84 82 ALA A N 1
ATOM 638 C CA . ALA A 1 82 ? -12.832 -16.139 5.777 1.00 57.84 82 ALA A CA 1
ATOM 639 C C . ALA A 1 82 ? -13.331 -14.746 6.206 1.00 57.84 82 ALA A C 1
ATOM 641 O O . ALA A 1 82 ? -12.891 -14.234 7.237 1.00 57.84 82 ALA A O 1
ATOM 642 N N . LEU A 1 83 ? -14.264 -14.145 5.455 1.00 56.91 83 LEU A N 1
ATOM 643 C CA . LEU A 1 83 ? -14.923 -12.903 5.863 1.00 56.91 83 LEU A CA 1
ATOM 644 C C . LEU A 1 83 ? -15.814 -13.117 7.086 1.00 56.91 83 LEU A C 1
ATOM 646 O O . LEU A 1 83 ? -15.675 -12.377 8.053 1.00 56.91 83 LEU A O 1
ATOM 650 N N . GLU A 1 84 ? -16.681 -14.130 7.071 1.00 58.91 84 GLU A N 1
ATOM 651 C CA . GLU A 1 84 ? -17.573 -14.439 8.197 1.00 58.91 84 GLU A CA 1
ATOM 652 C C . GLU A 1 84 ? -16.779 -14.719 9.478 1.00 58.91 84 GLU A C 1
ATOM 654 O O . GLU A 1 84 ? -17.098 -14.180 10.535 1.00 58.91 84 GLU A O 1
ATOM 659 N N . GLN A 1 85 ? -15.675 -15.465 9.381 1.00 63.28 85 GLN A N 1
ATOM 660 C CA . GLN A 1 85 ? -14.796 -15.705 10.525 1.00 63.28 85 GLN A CA 1
ATOM 661 C C . GLN A 1 85 ? -14.123 -14.426 11.036 1.00 63.28 85 GLN A C 1
ATOM 663 O O . GLN A 1 85 ? -14.024 -14.243 12.248 1.00 63.28 85 GLN A O 1
ATOM 668 N N . ARG A 1 86 ? -13.686 -13.525 10.144 1.00 65.75 86 ARG A N 1
ATOM 669 C CA . ARG A 1 86 ? -13.129 -12.221 10.543 1.00 65.75 86 ARG A CA 1
ATOM 670 C C . ARG A 1 86 ? -14.183 -11.321 11.185 1.00 65.75 86 ARG A C 1
ATOM 672 O O . ARG A 1 86 ? -13.873 -10.669 12.176 1.00 65.75 86 ARG A O 1
ATOM 679 N N . VAL A 1 87 ? -15.411 -11.311 10.667 1.00 71.38 87 VAL A N 1
ATOM 680 C CA . VAL A 1 87 ? -16.528 -10.545 11.239 1.00 71.38 87 VAL A CA 1
ATOM 681 C C . VAL A 1 87 ? -16.861 -11.060 12.634 1.00 71.38 87 VAL A C 1
ATOM 683 O O . VAL A 1 87 ? -16.835 -10.272 13.572 1.00 71.38 87 VAL A O 1
ATOM 686 N N . SER A 1 88 ? -17.036 -12.372 12.816 1.00 70.44 88 SER A N 1
ATOM 687 C CA . SER A 1 88 ? -17.309 -12.937 14.144 1.00 70.44 88 SER A CA 1
ATOM 688 C C . SER A 1 88 ? -16.187 -12.671 15.149 1.00 70.44 88 SER A C 1
ATOM 690 O O . SER A 1 88 ? -16.455 -12.424 16.323 1.00 70.44 88 SER A O 1
ATOM 692 N N . GLN A 1 89 ? -14.927 -12.685 14.708 1.00 69.31 89 GLN A N 1
ATOM 693 C CA . GLN A 1 89 ? -13.790 -12.399 15.583 1.00 69.31 89 GLN A CA 1
ATOM 694 C C . GLN A 1 89 ? -13.735 -10.914 15.982 1.00 69.31 89 GLN A C 1
ATOM 696 O O . GLN A 1 89 ? -13.476 -10.598 17.143 1.00 69.31 89 GLN A O 1
ATOM 701 N N . LEU A 1 90 ? -14.052 -10.005 15.055 1.00 76.81 90 LEU A N 1
ATOM 702 C CA . LEU A 1 90 ? -14.174 -8.572 15.335 1.00 76.81 90 LEU A CA 1
ATOM 703 C C . LEU A 1 90 ? -15.361 -8.269 16.259 1.00 76.81 90 LEU A C 1
ATOM 705 O O . LEU A 1 90 ? -15.219 -7.475 17.185 1.00 76.81 90 LEU A O 1
ATOM 709 N N . GLU A 1 91 ? -16.507 -8.922 16.067 1.00 75.06 91 GLU A N 1
ATOM 710 C CA . GLU A 1 91 ? -17.674 -8.779 16.947 1.00 75.06 91 GLU A CA 1
ATOM 711 C C . GLU A 1 91 ? -17.362 -9.227 18.380 1.00 75.06 91 GLU A C 1
ATOM 713 O O . GLU A 1 91 ? -17.725 -8.540 19.338 1.00 75.06 91 GLU A O 1
ATOM 718 N N . GLN A 1 92 ? -16.625 -10.330 18.543 1.00 79.50 92 GLN A N 1
ATOM 719 C CA . GLN A 1 92 ? -16.163 -10.787 19.855 1.00 79.50 92 GLN A CA 1
ATOM 720 C C . GLN A 1 92 ? -15.207 -9.788 20.511 1.00 79.50 92 GLN A C 1
ATOM 722 O O . GLN A 1 92 ? -15.368 -9.479 21.692 1.00 79.50 92 GLN A O 1
ATOM 727 N N . GLN A 1 93 ? -14.254 -9.239 19.754 1.00 71.56 93 GLN A N 1
ATOM 728 C CA . GLN A 1 93 ? -13.325 -8.230 20.268 1.00 71.56 93 GLN A CA 1
ATOM 729 C C . GLN A 1 93 ? -14.042 -6.941 20.680 1.00 71.56 93 GLN A C 1
ATOM 731 O O . GLN A 1 93 ? -13.735 -6.374 21.727 1.00 71.56 93 GLN A O 1
ATOM 736 N N . VAL A 1 94 ? -15.032 -6.488 19.907 1.00 83.75 94 VAL A N 1
ATOM 737 C CA . VAL A 1 94 ? -15.832 -5.305 20.256 1.00 83.75 94 VAL A CA 1
ATOM 738 C C . VAL A 1 94 ? -16.643 -5.552 21.526 1.00 83.75 94 VAL A C 1
ATOM 740 O O . VAL A 1 94 ? -16.643 -4.701 22.415 1.00 83.75 94 VAL A O 1
ATOM 743 N N . ALA A 1 95 ? -17.281 -6.717 21.656 1.00 80.69 95 ALA A N 1
ATOM 744 C CA . ALA A 1 95 ? -18.036 -7.070 22.856 1.00 80.69 95 ALA A CA 1
ATOM 745 C C . ALA A 1 95 ? -17.137 -7.149 24.103 1.00 80.69 95 ALA A C 1
ATOM 747 O O . ALA A 1 95 ? -17.522 -6.698 25.185 1.00 80.69 95 ALA A O 1
ATOM 748 N N . GLU A 1 96 ? -15.923 -7.681 23.962 1.00 81.62 96 GLU A N 1
ATOM 749 C CA . GLU A 1 96 ? -14.949 -7.739 25.050 1.00 81.62 96 GLU A CA 1
ATOM 750 C C . GLU A 1 96 ? -14.467 -6.341 25.453 1.00 81.62 96 GLU A C 1
ATOM 752 O O . GLU A 1 96 ? -14.506 -5.998 26.635 1.00 81.62 96 GLU A O 1
ATOM 757 N N . LEU A 1 97 ? -14.111 -5.491 24.487 1.00 82.38 97 LEU A N 1
ATOM 758 C CA . LEU A 1 97 ? -13.711 -4.106 24.746 1.00 82.38 97 LEU A CA 1
ATOM 759 C C . LEU A 1 97 ? -14.834 -3.300 25.408 1.00 82.38 97 LEU A C 1
ATOM 761 O O . LEU A 1 97 ? -14.581 -2.558 26.356 1.00 82.38 97 LEU A O 1
ATOM 765 N N . GLN A 1 98 ? -16.082 -3.478 24.972 1.00 80.81 98 GLN A N 1
ATOM 766 C CA . GLN A 1 98 ? -17.248 -2.856 25.604 1.00 80.81 98 GLN A CA 1
ATOM 767 C C . GLN A 1 98 ? -17.429 -3.324 27.050 1.00 80.81 98 GLN A C 1
ATOM 769 O O . GLN A 1 98 ? -17.721 -2.514 27.930 1.00 80.81 98 GLN A O 1
ATOM 774 N N . LYS A 1 99 ? -17.211 -4.613 27.322 1.00 80.94 99 LYS A N 1
ATOM 775 C CA . LYS A 1 99 ? -17.278 -5.165 28.677 1.00 80.94 99 LYS A CA 1
ATOM 776 C C . LYS A 1 99 ? -16.165 -4.616 29.568 1.00 80.94 99 LYS A C 1
ATOM 778 O O . LYS A 1 99 ? -16.439 -4.240 30.705 1.00 80.94 99 LYS A O 1
ATOM 783 N N . VAL A 1 100 ? -14.939 -4.518 29.054 1.00 81.56 100 VAL A N 1
ATOM 784 C CA . VAL A 1 100 ? -13.800 -3.920 29.767 1.00 81.56 100 VAL A CA 1
ATOM 785 C C . VAL A 1 100 ? -14.064 -2.443 30.059 1.00 81.56 100 VAL A C 1
ATOM 787 O O . VAL A 1 100 ? -13.855 -1.999 31.185 1.00 81.56 100 VAL A O 1
ATOM 790 N N . LEU A 1 101 ? -14.597 -1.691 29.095 1.00 82.88 101 LEU A N 1
ATOM 791 C CA . LEU A 1 101 ? -14.976 -0.291 29.292 1.00 82.88 101 LEU A CA 1
ATOM 792 C C . LEU A 1 101 ? -16.078 -0.138 30.344 1.00 82.88 101 LEU A C 1
ATOM 794 O O . LEU A 1 101 ? -15.935 0.684 31.244 1.00 82.88 101 LEU A O 1
ATOM 798 N N . ALA A 1 102 ? -17.127 -0.961 30.303 1.00 78.06 102 ALA A N 1
ATOM 799 C CA . ALA A 1 102 ? -18.189 -0.943 31.309 1.00 78.06 102 ALA A CA 1
ATOM 800 C C . ALA A 1 102 ? -17.672 -1.309 32.713 1.00 78.06 102 ALA A C 1
ATOM 802 O O . ALA A 1 102 ? -18.119 -0.748 33.714 1.00 78.06 102 ALA A O 1
ATOM 803 N N . GLN A 1 103 ? -16.709 -2.229 32.806 1.00 77.88 103 GLN A N 1
ATOM 804 C CA . GLN A 1 103 ? -16.053 -2.574 34.067 1.00 77.88 103 GLN A CA 1
ATOM 805 C C . GLN A 1 103 ? -15.170 -1.441 34.586 1.00 77.88 103 GLN A C 1
ATOM 807 O O . GLN A 1 103 ? -15.210 -1.152 35.777 1.00 77.88 103 GLN A O 1
ATOM 812 N N . LEU A 1 104 ? -14.403 -0.779 33.719 1.00 77.88 104 LEU A N 1
ATOM 813 C CA . LEU A 1 104 ? -13.584 0.374 34.096 1.00 77.88 104 LEU A CA 1
ATOM 814 C C . LEU A 1 104 ? -14.449 1.567 34.511 1.00 77.88 104 LEU A C 1
ATOM 816 O O . LEU A 1 104 ? -14.143 2.217 35.504 1.00 77.88 104 LEU A O 1
ATOM 820 N N . GLN A 1 105 ? -15.560 1.808 33.816 1.00 72.94 105 GLN A N 1
ATOM 821 C CA . GLN A 1 105 ? -16.502 2.876 34.141 1.00 72.94 105 GLN A CA 1
ATOM 822 C C . GLN A 1 105 ? -17.200 2.643 35.491 1.00 72.94 105 GLN A C 1
ATOM 824 O O . GLN A 1 105 ? -17.331 3.580 36.273 1.00 72.94 105 GLN A O 1
ATOM 829 N N . ASN A 1 106 ? -17.563 1.396 35.813 1.00 65.69 106 ASN A N 1
ATOM 830 C CA . ASN A 1 106 ? -18.102 1.028 37.130 1.00 65.69 106 ASN A CA 1
ATOM 831 C C . ASN A 1 106 ? -17.051 1.009 38.251 1.00 65.69 106 ASN A C 1
ATOM 833 O O . ASN A 1 106 ? -17.418 1.065 39.416 1.00 65.69 106 ASN A O 1
ATOM 837 N N . LYS A 1 107 ? -15.761 0.886 37.921 1.00 57.59 107 LYS A N 1
ATOM 838 C CA . LYS A 1 107 ? -14.658 0.894 38.898 1.00 57.59 107 LYS A CA 1
ATOM 839 C C . LYS A 1 107 ? -14.101 2.302 39.153 1.00 57.59 107 LYS A C 1
ATOM 841 O O . LYS A 1 107 ? -13.332 2.483 40.091 1.00 57.59 107 LYS A O 1
ATOM 846 N N . ALA A 1 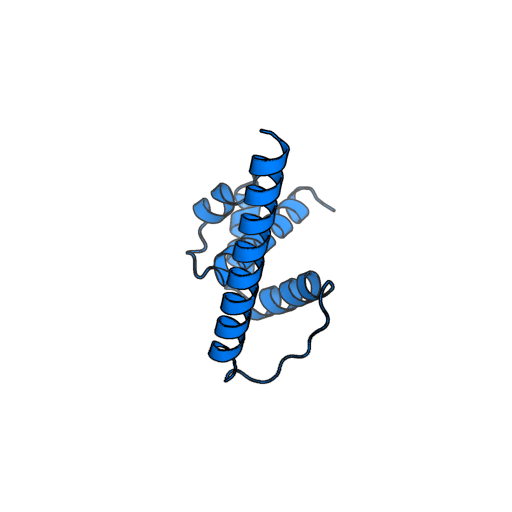108 ? -14.448 3.260 38.291 1.00 55.53 108 ALA A N 1
ATOM 847 C CA . ALA A 1 108 ? -14.097 4.676 38.392 1.00 55.53 108 ALA A CA 1
ATOM 848 C C . ALA A 1 108 ? -15.240 5.555 38.950 1.00 55.53 108 ALA A C 1
ATOM 850 O O . ALA A 1 108 ? -15.053 6.766 39.066 1.00 55.53 108 ALA A O 1
ATOM 851 N N . SER A 1 109 ? -16.397 4.959 39.272 1.00 48.91 109 SER A N 1
ATOM 852 C CA . SER A 1 109 ? -17.454 5.551 40.115 1.00 48.91 109 SER A CA 1
ATOM 853 C C . SER A 1 109 ? -17.337 5.016 41.537 1.00 48.91 109 SER A C 1
ATOM 855 O O . SER A 1 109 ? -17.673 5.775 42.470 1.00 48.91 109 SER A O 1
#

Organism: NCBI:txid1328313

pLDDT: mean 70.5, std 13.32, range [39.75, 84.69]